Protein AF-A0A2N6SHA7-F1 (afdb_monomer_lite)

Organism: NCBI:txid84135

Structure (mmCIF, N/CA/C/O backbone):
data_AF-A0A2N6SHA7-F1
#
_entry.id   AF-A0A2N6SHA7-F1
#
loop_
_atom_site.group_PDB
_atom_site.id
_atom_site.type_symbol
_atom_site.label_atom_id
_atom_site.label_alt_id
_atom_site.label_comp_id
_atom_site.label_asym_id
_atom_site.label_entity_id
_atom_site.label_seq_id
_atom_site.pdbx_PDB_ins_code
_atom_site.Cartn_x
_atom_site.Cartn_y
_atom_site.Cartn_z
_atom_site.occupancy
_atom_site.B_iso_o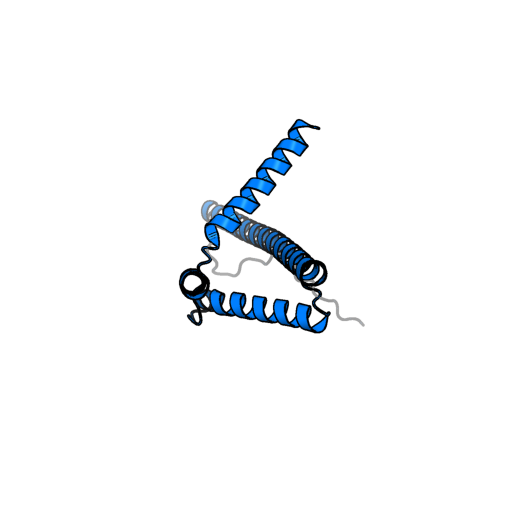r_equiv
_atom_site.auth_seq_id
_atom_site.auth_comp_id
_atom_site.auth_asym_id
_atom_site.auth_atom_id
_atom_site.pdbx_PDB_model_num
ATOM 1 N N . MET A 1 1 ? 14.154 -57.589 -26.198 1.00 41.50 1 MET A N 1
ATOM 2 C CA . MET A 1 1 ? 15.510 -57.299 -25.678 1.00 41.50 1 MET A CA 1
ATOM 3 C C . MET A 1 1 ? 15.684 -55.787 -25.610 1.00 41.50 1 MET A C 1
ATOM 5 O O . MET A 1 1 ? 15.491 -55.122 -26.620 1.00 41.50 1 MET A O 1
ATOM 9 N N . GLY A 1 2 ? 15.893 -55.238 -24.411 1.00 40.84 2 GLY A N 1
ATOM 10 C CA . GLY A 1 2 ? 15.783 -53.800 -24.132 1.00 40.84 2 GLY A CA 1
ATOM 11 C C . GLY A 1 2 ? 16.942 -52.961 -24.680 1.00 40.84 2 GLY A C 1
ATOM 12 O O . GLY A 1 2 ? 18.103 -53.354 -24.593 1.00 40.84 2 GLY A O 1
ATOM 13 N N . LYS A 1 3 ? 16.624 -51.776 -25.215 1.00 46.75 3 LYS A N 1
ATOM 14 C CA . LYS A 1 3 ? 17.611 -50.754 -25.591 1.00 46.75 3 LYS A CA 1
ATOM 15 C C . LYS A 1 3 ? 18.261 -50.197 -24.315 1.00 46.75 3 LYS A C 1
ATOM 17 O O . LYS A 1 3 ? 17.582 -49.569 -23.506 1.00 46.75 3 LYS A O 1
ATOM 22 N N . LYS A 1 4 ? 19.567 -50.418 -24.127 1.00 46.59 4 LYS A N 1
ATOM 23 C CA . LYS A 1 4 ? 20.352 -49.775 -23.058 1.00 46.59 4 LYS A CA 1
ATOM 24 C C . LYS A 1 4 ? 20.403 -48.259 -23.310 1.00 46.59 4 LYS A C 1
ATOM 26 O O . LYS A 1 4 ? 20.900 -47.825 -24.346 1.00 46.59 4 LYS A O 1
ATOM 31 N N . LYS A 1 5 ? 19.888 -47.461 -22.367 1.00 47.66 5 LYS A N 1
ATOM 32 C CA . LYS A 1 5 ? 20.058 -45.999 -22.325 1.00 47.66 5 LYS A CA 1
ATOM 33 C C . LYS A 1 5 ? 21.546 -45.678 -22.166 1.00 47.66 5 LYS A C 1
ATOM 35 O O . LYS A 1 5 ? 22.159 -46.088 -21.185 1.00 47.66 5 LYS A O 1
ATOM 40 N N . ILE A 1 6 ? 22.110 -44.928 -23.108 1.00 48.72 6 ILE A N 1
ATOM 41 C CA . ILE A 1 6 ? 23.430 -44.315 -22.946 1.00 48.72 6 ILE A CA 1
ATOM 42 C C . ILE A 1 6 ? 23.265 -43.172 -21.942 1.00 48.72 6 ILE A C 1
ATOM 44 O O . ILE A 1 6 ? 22.643 -42.155 -22.247 1.00 48.72 6 ILE A O 1
ATOM 48 N N . ILE A 1 7 ? 23.789 -43.360 -20.734 1.00 52.62 7 ILE A N 1
ATOM 49 C CA . ILE A 1 7 ? 23.912 -42.302 -19.732 1.00 52.62 7 ILE A CA 1
ATOM 50 C C . ILE A 1 7 ? 25.051 -41.398 -20.210 1.00 52.62 7 ILE A C 1
ATOM 52 O O . ILE A 1 7 ? 26.217 -41.789 -20.176 1.00 52.62 7 ILE A O 1
ATOM 56 N N . ARG A 1 8 ? 24.717 -40.212 -20.732 1.00 41.78 8 ARG A N 1
ATOM 57 C CA . ARG A 1 8 ? 25.718 -39.190 -21.059 1.00 41.78 8 ARG A CA 1
ATOM 58 C C . ARG A 1 8 ? 26.272 -38.647 -19.746 1.00 41.78 8 ARG A C 1
ATOM 60 O O . ARG A 1 8 ? 25.558 -38.007 -18.986 1.00 41.78 8 ARG A O 1
ATOM 67 N N . ASN A 1 9 ? 27.531 -38.965 -19.478 1.00 40.16 9 ASN A N 1
ATOM 68 C CA . ASN A 1 9 ? 28.295 -38.380 -18.389 1.00 40.16 9 ASN A CA 1
ATOM 69 C C . ASN A 1 9 ? 28.586 -36.902 -18.727 1.00 40.16 9 ASN A C 1
ATOM 71 O O . ASN A 1 9 ? 29.061 -36.617 -19.826 1.00 40.16 9 ASN A O 1
ATOM 75 N N . ASN A 1 10 ? 28.289 -35.976 -17.808 1.00 43.75 10 ASN A N 1
ATOM 76 C CA . ASN A 1 10 ? 28.445 -34.523 -17.998 1.00 43.75 10 ASN A CA 1
ATOM 77 C C . ASN A 1 10 ? 29.904 -34.037 -17.946 1.00 43.75 10 ASN A C 1
ATOM 79 O O . ASN A 1 10 ? 30.163 -32.861 -18.176 1.00 43.75 10 ASN A O 1
ATOM 83 N N . PHE A 1 11 ? 30.874 -34.922 -17.717 1.00 42.62 11 PHE A N 1
ATOM 84 C CA . PHE A 1 11 ? 32.289 -34.607 -17.916 1.00 42.62 11 PHE A CA 1
ATOM 85 C C . PHE A 1 11 ? 32.660 -34.813 -19.390 1.00 42.62 11 PHE A C 1
ATOM 87 O O . PHE A 1 11 ? 33.361 -35.757 -19.758 1.00 42.62 11 PHE A O 1
ATOM 94 N N . SER A 1 12 ? 32.105 -33.976 -20.270 1.00 43.22 12 SER A N 1
ATOM 95 C CA . SER A 1 12 ? 32.358 -34.062 -21.707 1.00 43.22 12 SER A CA 1
ATOM 96 C C . SER A 1 12 ? 33.791 -33.652 -22.045 1.00 43.22 12 SER A C 1
ATOM 98 O O . SER A 1 12 ? 34.225 -32.540 -21.751 1.00 43.22 12 SER A O 1
ATOM 100 N N . ILE A 1 13 ? 34.476 -34.573 -22.717 1.00 45.34 13 ILE A N 1
ATOM 101 C CA . ILE A 1 13 ? 35.759 -34.433 -23.406 1.00 45.34 13 ILE A CA 1
ATOM 102 C C . ILE A 1 13 ? 35.769 -33.144 -24.248 1.00 45.34 13 ILE A C 1
ATOM 104 O O . ILE A 1 13 ? 34.864 -32.913 -25.053 1.00 45.34 13 ILE A O 1
ATOM 108 N N . THR A 1 14 ? 36.794 -32.313 -24.049 1.00 43.59 14 THR A N 1
ATOM 109 C CA . THR A 1 14 ? 37.037 -31.055 -24.771 1.00 43.59 14 THR A CA 1
ATOM 110 C C . THR A 1 14 ? 37.043 -31.301 -26.279 1.00 43.59 14 THR A C 1
ATOM 112 O O . THR A 1 14 ? 37.726 -32.208 -26.763 1.00 43.59 14 THR A O 1
ATOM 115 N N . LYS A 1 15 ? 36.285 -30.506 -27.044 1.00 48.84 15 LYS A N 1
ATOM 116 C CA . LYS A 1 15 ? 36.254 -30.644 -28.508 1.00 48.84 15 LYS A CA 1
ATOM 117 C C . LYS A 1 15 ? 37.608 -30.225 -29.110 1.00 48.84 15 LYS A C 1
ATOM 119 O O . LYS A 1 15 ? 38.223 -29.281 -28.602 1.00 48.84 15 LYS A O 1
ATOM 124 N N . PRO A 1 16 ? 38.067 -30.862 -30.205 1.00 37.97 16 PRO A N 1
ATOM 125 C CA . PRO A 1 16 ? 39.284 -30.446 -30.900 1.00 37.97 16 PRO A CA 1
ATOM 126 C C . PRO A 1 16 ? 39.157 -28.983 -31.352 1.00 37.97 16 PRO A C 1
ATOM 128 O O . PRO A 1 16 ? 38.228 -28.647 -32.082 1.00 37.97 16 PRO A O 1
ATOM 131 N N . GLY A 1 17 ? 40.057 -28.111 -30.883 1.00 50.12 17 GLY A N 1
ATOM 132 C CA . GLY A 1 17 ? 40.073 -26.675 -31.205 1.00 50.12 17 GLY A CA 1
ATOM 133 C C . GLY A 1 17 ? 39.695 -25.721 -30.062 1.00 50.12 17 GLY A C 1
ATOM 134 O O . GLY A 1 17 ? 39.890 -24.516 -30.206 1.00 50.12 17 GLY A O 1
ATOM 135 N N . GLN A 1 18 ? 39.218 -26.209 -28.909 1.00 52.00 18 GLN A N 1
ATOM 136 C CA . GLN A 1 18 ? 39.039 -25.346 -27.732 1.00 52.00 18 GLN A CA 1
ATOM 137 C C . GLN A 1 18 ? 40.400 -24.983 -27.118 1.00 52.00 18 GLN A C 1
ATOM 139 O O . GLN A 1 18 ? 41.134 -25.863 -26.661 1.00 52.00 18 GLN A O 1
ATOM 144 N N . LYS A 1 19 ? 40.737 -23.684 -27.083 1.00 58.31 19 LYS A N 1
ATOM 145 C CA . LYS A 1 19 ? 41.878 -23.176 -26.301 1.00 58.31 19 LYS A CA 1
ATOM 146 C C . LYS A 1 19 ? 41.708 -23.629 -24.847 1.00 58.31 19 LYS A C 1
ATOM 148 O O . LYS A 1 19 ? 40.666 -23.379 -24.246 1.00 58.31 19 LYS A O 1
ATOM 153 N N . LYS A 1 20 ? 42.719 -24.305 -24.285 1.00 60.53 20 LYS A N 1
ATOM 154 C CA . LYS A 1 20 ? 42.762 -24.592 -22.845 1.00 60.53 20 LYS A CA 1
ATOM 155 C C . LYS A 1 20 ? 42.779 -23.254 -22.111 1.00 60.53 20 LYS A C 1
ATOM 157 O O . LYS A 1 20 ? 43.742 -22.507 -22.267 1.00 60.53 20 LYS A O 1
ATOM 162 N N . LEU A 1 21 ? 41.726 -22.985 -21.343 1.00 60.53 21 LEU A N 1
ATOM 163 C CA . LEU A 1 21 ? 41.686 -21.866 -20.406 1.00 60.53 21 LEU A CA 1
ATOM 164 C C . LEU A 1 21 ? 42.923 -21.944 -19.510 1.00 60.53 21 LEU A C 1
ATOM 166 O O . LEU A 1 21 ? 43.264 -23.008 -18.978 1.00 60.53 21 LEU A O 1
ATOM 170 N N . THR A 1 22 ? 43.626 -20.829 -19.377 1.00 73.75 22 THR A N 1
ATOM 171 C CA . THR A 1 22 ? 44.691 -20.697 -18.389 1.00 73.75 22 THR A CA 1
ATOM 172 C C . THR A 1 22 ? 44.095 -20.857 -16.991 1.00 73.75 22 THR A C 1
ATOM 174 O O . THR A 1 22 ? 42.905 -20.627 -16.772 1.00 73.75 22 THR A O 1
ATOM 177 N N . LYS A 1 23 ? 44.916 -21.245 -16.006 1.00 66.88 23 LYS A N 1
ATOM 178 C CA . LYS A 1 23 ? 44.446 -21.397 -14.616 1.00 66.88 23 LYS A CA 1
ATOM 179 C C . LYS A 1 23 ? 43.717 -20.150 -14.106 1.00 66.88 23 LYS A C 1
ATOM 181 O O . LYS A 1 23 ? 42.773 -20.289 -13.346 1.00 66.88 23 LYS A O 1
ATOM 186 N N . ARG A 1 24 ? 44.148 -18.961 -14.536 1.00 68.25 24 ARG A N 1
ATOM 187 C CA . ARG A 1 24 ? 43.545 -17.685 -14.148 1.00 68.25 24 ARG A CA 1
ATOM 188 C C . ARG A 1 24 ? 42.154 -17.506 -14.756 1.00 68.25 24 ARG A C 1
ATOM 190 O O . ARG A 1 24 ? 41.214 -17.287 -14.015 1.00 68.25 24 ARG A O 1
ATOM 197 N N . GLU A 1 25 ? 42.003 -17.745 -16.057 1.00 64.94 25 GLU A N 1
ATOM 198 C CA . GLU A 1 25 ? 40.699 -17.646 -16.726 1.00 64.94 25 GLU A CA 1
ATOM 199 C C . GLU A 1 25 ? 39.693 -18.691 -16.210 1.00 64.94 25 GLU A C 1
ATOM 201 O O . GLU A 1 25 ? 38.504 -18.409 -16.119 1.00 64.94 25 GLU A O 1
ATOM 206 N N . ALA A 1 26 ? 40.157 -19.890 -15.835 1.00 62.41 26 ALA A N 1
ATOM 207 C CA . ALA A 1 26 ? 39.305 -20.904 -15.211 1.00 62.41 26 ALA A CA 1
ATOM 208 C C . ALA A 1 26 ? 38.833 -20.492 -13.802 1.00 62.41 26 ALA A C 1
ATOM 210 O O . ALA A 1 26 ? 37.692 -20.768 -13.432 1.00 62.41 26 ALA A O 1
ATOM 211 N N . ILE A 1 27 ? 39.695 -19.826 -13.027 1.00 64.81 27 ILE A N 1
ATOM 212 C CA . ILE A 1 27 ? 39.343 -19.271 -11.712 1.00 64.81 27 ILE A CA 1
ATOM 213 C C . ILE A 1 27 ? 38.341 -18.124 -11.875 1.00 64.81 27 ILE A C 1
ATOM 215 O O . ILE A 1 27 ? 37.319 -18.136 -11.198 1.00 64.81 27 ILE A O 1
ATOM 219 N N . ASP A 1 28 ? 38.583 -17.198 -12.803 1.00 58.09 28 ASP A N 1
ATOM 220 C CA . ASP A 1 28 ? 37.703 -16.048 -13.050 1.00 58.09 28 ASP A CA 1
ATOM 221 C C . ASP A 1 28 ? 36.304 -16.495 -13.514 1.00 58.09 28 ASP A C 1
ATOM 223 O O . ASP A 1 28 ? 35.296 -15.989 -13.027 1.00 58.09 28 ASP A O 1
ATOM 227 N N . LEU A 1 29 ? 36.221 -17.512 -14.382 1.00 62.88 29 LEU A N 1
ATOM 228 C CA . LEU A 1 29 ? 34.951 -18.148 -14.759 1.00 62.88 29 LEU A CA 1
ATOM 229 C C . LEU A 1 29 ? 34.224 -18.749 -13.554 1.00 62.88 29 LEU A C 1
ATOM 231 O O . LEU A 1 29 ? 33.030 -18.529 -13.391 1.00 62.88 29 LEU A O 1
ATOM 235 N N . THR A 1 30 ? 34.947 -19.465 -12.691 1.00 56.09 30 THR A N 1
ATOM 236 C CA . THR A 1 30 ? 34.356 -20.096 -11.501 1.00 56.09 30 THR A CA 1
ATOM 237 C C . THR A 1 30 ? 33.843 -19.045 -10.511 1.00 56.09 30 THR A C 1
ATOM 239 O O . THR A 1 30 ? 32.780 -19.222 -9.924 1.00 56.09 30 THR A O 1
ATOM 242 N N . ILE A 1 31 ? 34.574 -17.941 -10.326 1.00 57.62 31 ILE A N 1
ATOM 243 C CA . ILE A 1 31 ? 34.158 -16.828 -9.461 1.00 57.62 31 ILE A CA 1
ATOM 244 C C . ILE A 1 31 ? 32.901 -16.160 -10.024 1.00 57.62 31 ILE A C 1
ATOM 246 O O . ILE A 1 31 ? 31.926 -16.020 -9.290 1.00 57.62 31 ILE A O 1
ATOM 250 N N . ASN A 1 32 ? 32.877 -15.847 -11.322 1.00 52.09 32 ASN A N 1
ATOM 251 C CA . ASN A 1 32 ? 31.706 -15.252 -11.972 1.00 52.09 32 ASN A CA 1
ATOM 252 C C . ASN A 1 32 ? 30.469 -16.163 -11.874 1.00 52.09 32 ASN A C 1
ATOM 254 O O . ASN A 1 32 ? 29.381 -15.693 -11.553 1.00 52.09 32 ASN A O 1
ATOM 258 N N . GLU A 1 33 ? 30.624 -17.476 -12.076 1.00 56.16 33 GLU A N 1
ATOM 259 C CA . GLU A 1 33 ? 29.532 -18.447 -11.915 1.00 56.16 33 GLU A CA 1
ATOM 260 C C . GLU A 1 33 ? 29.003 -18.490 -10.467 1.00 56.16 33 GLU A C 1
ATOM 262 O O . GLU A 1 33 ? 27.792 -18.588 -10.235 1.00 56.16 33 GLU A O 1
ATOM 267 N N . ILE A 1 34 ? 29.895 -18.386 -9.475 1.00 56.56 34 ILE A N 1
ATOM 268 C CA . ILE A 1 34 ? 29.523 -18.311 -8.056 1.00 56.56 34 ILE A CA 1
ATOM 269 C C . ILE A 1 34 ? 28.766 -17.007 -7.769 1.00 56.56 34 ILE A C 1
ATOM 271 O O . ILE A 1 34 ? 27.704 -17.061 -7.143 1.00 56.56 34 ILE A O 1
ATOM 275 N N . GLU A 1 35 ? 29.257 -15.864 -8.247 1.00 51.53 35 GLU A N 1
ATOM 276 C CA . GLU A 1 35 ? 28.635 -14.545 -8.076 1.00 51.53 35 GLU A CA 1
ATOM 277 C C . GLU A 1 35 ? 27.256 -14.453 -8.740 1.00 51.53 35 GLU A C 1
ATOM 279 O O . GLU A 1 35 ? 26.305 -13.966 -8.121 1.00 51.53 35 GLU A O 1
ATOM 284 N N . GLU A 1 36 ? 27.098 -14.992 -9.951 1.00 58.84 36 GLU A N 1
ATOM 285 C CA . GLU A 1 36 ? 25.802 -15.088 -10.631 1.00 58.84 36 GLU A CA 1
ATOM 286 C C . GLU A 1 36 ? 24.823 -15.960 -9.835 1.00 58.84 36 GLU A C 1
ATOM 288 O O . GLU A 1 36 ? 23.656 -15.596 -9.649 1.00 58.84 36 GLU A O 1
ATOM 293 N N . SER A 1 37 ? 25.290 -17.096 -9.304 1.00 60.31 37 SER A N 1
ATOM 294 C CA . SER A 1 37 ? 24.458 -17.989 -8.490 1.00 60.31 37 SER A CA 1
ATOM 295 C C . SER A 1 37 ? 24.023 -17.341 -7.171 1.00 60.31 37 SER A C 1
ATOM 297 O O . SER A 1 37 ? 22.872 -17.500 -6.755 1.00 60.31 37 SER A O 1
ATOM 299 N N . TYR A 1 38 ? 24.918 -16.578 -6.537 1.00 49.59 38 TYR A N 1
ATOM 300 C CA . TYR A 1 38 ? 24.652 -15.845 -5.306 1.00 49.59 38 TYR A CA 1
ATOM 301 C C . TYR A 1 38 ? 23.665 -14.708 -5.558 1.00 49.59 38 TYR A C 1
ATOM 303 O O . TYR A 1 38 ? 22.656 -14.615 -4.866 1.00 49.59 38 TYR A O 1
ATOM 311 N N . THR A 1 39 ? 23.881 -13.922 -6.611 1.00 57.06 39 THR A N 1
ATOM 312 C CA . THR A 1 39 ? 22.970 -12.854 -7.044 1.00 57.06 39 THR A CA 1
ATOM 313 C C . THR A 1 39 ? 21.579 -13.402 -7.340 1.00 57.06 39 THR A C 1
ATOM 315 O O . THR A 1 39 ? 20.580 -12.838 -6.903 1.00 57.06 39 THR A O 1
ATOM 318 N N . LYS A 1 40 ? 21.483 -14.553 -8.014 1.00 65.56 40 LYS A N 1
ATOM 319 C CA . LYS A 1 40 ? 20.197 -15.203 -8.292 1.00 65.56 40 LYS A CA 1
ATOM 320 C C . LYS A 1 40 ? 19.493 -15.686 -7.020 1.00 65.56 40 LYS A C 1
ATOM 322 O O . LYS A 1 40 ? 18.276 -15.524 -6.914 1.00 65.56 40 LYS A O 1
ATOM 327 N N . ARG A 1 41 ? 20.226 -16.264 -6.058 1.00 60.81 41 ARG A N 1
ATOM 328 C CA . ARG A 1 41 ? 19.673 -16.667 -4.749 1.00 60.81 41 ARG A CA 1
ATOM 329 C C . ARG A 1 41 ? 19.212 -15.461 -3.945 1.00 60.81 41 ARG A C 1
ATOM 331 O O . ARG A 1 41 ? 18.076 -15.464 -3.494 1.00 60.81 41 ARG A O 1
ATOM 338 N N . LEU A 1 42 ? 20.040 -14.422 -3.855 1.00 56.97 42 LEU A N 1
ATOM 339 C CA . LEU A 1 42 ? 19.712 -13.179 -3.166 1.00 56.97 42 LEU A CA 1
ATOM 340 C C . LEU A 1 42 ? 18.481 -12.517 -3.790 1.00 56.97 42 LEU A C 1
ATOM 342 O O . LEU A 1 42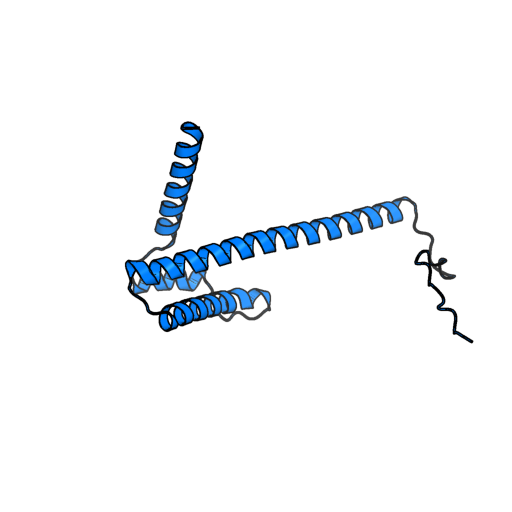 ? 17.554 -12.178 -3.070 1.00 56.97 42 LEU A O 1
ATOM 346 N N . ASN A 1 43 ? 18.414 -12.425 -5.120 1.00 59.84 43 ASN A N 1
ATOM 347 C CA . ASN A 1 43 ? 17.230 -11.926 -5.819 1.00 59.84 43 ASN A CA 1
ATOM 348 C C . ASN A 1 43 ? 15.996 -12.782 -5.524 1.00 59.84 43 ASN A C 1
ATOM 350 O O . ASN A 1 43 ? 14.919 -12.241 -5.331 1.00 59.84 43 ASN A O 1
ATOM 354 N N . THR A 1 44 ? 16.135 -14.107 -5.447 1.00 65.25 44 THR A N 1
ATOM 355 C CA . THR A 1 44 ? 15.016 -14.995 -5.097 1.00 65.25 44 THR A CA 1
ATOM 356 C C . THR A 1 44 ? 14.558 -14.770 -3.655 1.00 65.25 44 THR A C 1
ATOM 358 O O . THR A 1 44 ? 13.367 -14.618 -3.421 1.00 65.25 44 THR A O 1
ATOM 361 N N . GLU A 1 45 ? 15.478 -14.699 -2.693 1.00 61.69 45 GLU A N 1
ATOM 362 C CA . GLU A 1 45 ? 15.163 -14.447 -1.281 1.00 61.69 45 GLU A CA 1
ATOM 363 C C . GLU A 1 45 ? 14.573 -13.054 -1.052 1.00 61.69 45 GLU A C 1
ATOM 365 O O . GLU A 1 45 ? 13.610 -12.912 -0.302 1.00 61.69 45 GLU A O 1
ATOM 370 N N . VAL A 1 46 ? 15.114 -12.027 -1.711 1.00 60.88 46 VAL A N 1
ATOM 371 C CA . VAL A 1 46 ? 14.562 -10.667 -1.697 1.00 60.88 46 VAL A CA 1
ATOM 372 C C . VAL A 1 46 ? 13.167 -10.672 -2.311 1.00 60.88 46 VAL A C 1
ATOM 374 O O . VAL A 1 46 ? 12.248 -10.150 -1.693 1.00 60.88 46 VAL A O 1
ATOM 377 N N . ASN A 1 47 ? 12.972 -11.321 -3.461 1.00 65.12 47 ASN A N 1
ATOM 378 C CA . ASN A 1 47 ? 11.658 -11.424 -4.096 1.00 65.12 47 ASN A CA 1
ATOM 379 C C . ASN A 1 47 ? 10.645 -12.162 -3.215 1.00 65.12 47 ASN A C 1
ATOM 381 O O . ASN A 1 47 ? 9.490 -11.757 -3.174 1.00 65.12 47 ASN A O 1
ATOM 385 N N . LEU A 1 48 ? 11.061 -13.205 -2.490 1.00 62.75 48 LEU A N 1
ATOM 386 C CA . LEU A 1 48 ? 10.201 -13.908 -1.535 1.00 62.75 48 LEU A CA 1
ATOM 387 C C . LEU A 1 48 ? 9.838 -13.015 -0.345 1.00 62.75 48 LEU A C 1
ATOM 389 O O . LEU A 1 48 ? 8.662 -12.881 -0.042 1.00 62.75 48 LEU A O 1
ATOM 393 N N . LYS A 1 49 ? 10.806 -12.319 0.264 1.00 66.75 49 LYS A N 1
ATOM 394 C CA . LYS A 1 49 ? 10.535 -11.365 1.357 1.00 66.75 49 LYS A CA 1
ATOM 395 C C . LYS A 1 49 ? 9.633 -10.213 0.917 1.00 66.75 49 LYS A C 1
ATOM 397 O O . LYS A 1 49 ? 8.787 -9.764 1.682 1.00 66.75 49 LYS A O 1
ATOM 402 N N . VAL A 1 50 ? 9.813 -9.730 -0.311 1.00 69.38 50 VAL A N 1
ATOM 403 C CA . VAL A 1 50 ? 8.949 -8.709 -0.913 1.00 69.38 50 VAL A CA 1
ATOM 404 C C . VAL A 1 50 ? 7.551 -9.275 -1.166 1.00 69.38 50 VAL A C 1
ATOM 406 O O . VAL A 1 50 ? 6.574 -8.593 -0.879 1.00 69.38 50 VAL A O 1
ATOM 409 N N . ALA A 1 51 ? 7.434 -10.515 -1.646 1.00 65.06 51 ALA A N 1
ATOM 410 C CA . ALA A 1 51 ? 6.145 -11.175 -1.841 1.00 65.06 51 ALA A CA 1
ATOM 411 C C . ALA A 1 51 ? 5.401 -11.397 -0.5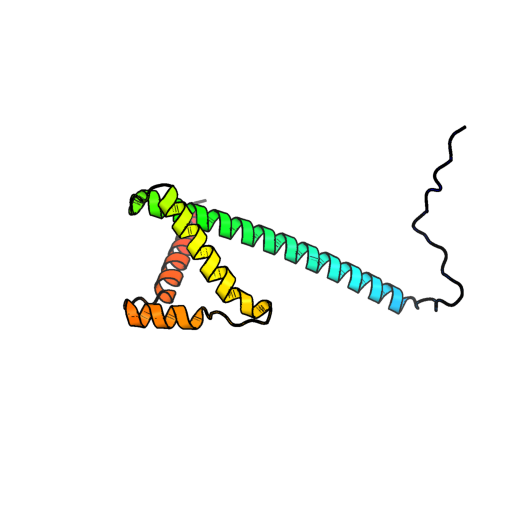14 1.00 65.06 51 ALA A C 1
ATOM 413 O O . ALA A 1 51 ? 4.207 -11.109 -0.450 1.00 65.06 51 ALA A O 1
ATOM 414 N N . ASP A 1 52 ? 6.102 -11.826 0.539 1.00 69.38 52 ASP A N 1
ATOM 415 C CA . ASP A 1 52 ? 5.548 -11.977 1.889 1.00 69.38 52 ASP A CA 1
ATOM 416 C C . ASP A 1 52 ? 5.057 -10.625 2.424 1.00 69.38 52 ASP A C 1
ATOM 418 O O . ASP A 1 52 ? 3.907 -10.503 2.838 1.00 69.38 52 ASP A O 1
ATOM 422 N N . PHE A 1 53 ? 5.877 -9.573 2.307 1.00 76.62 53 PHE A N 1
ATOM 423 C CA . PHE A 1 53 ? 5.494 -8.218 2.707 1.00 76.62 53 PHE A CA 1
ATOM 424 C C . PHE A 1 53 ? 4.262 -7.700 1.949 1.00 76.62 53 PHE A C 1
ATOM 426 O O . PHE A 1 53 ? 3.361 -7.122 2.555 1.00 76.62 53 PHE A O 1
ATOM 433 N N . ILE A 1 54 ? 4.190 -7.913 0.630 1.00 76.75 54 ILE A N 1
ATOM 434 C CA . ILE A 1 54 ? 3.027 -7.526 -0.183 1.00 76.75 54 ILE A CA 1
ATOM 435 C C . ILE A 1 54 ? 1.786 -8.322 0.241 1.00 76.75 54 ILE A C 1
ATOM 437 O O . ILE A 1 54 ? 0.694 -7.752 0.319 1.00 76.75 54 ILE A O 1
ATOM 441 N N . GLY A 1 55 ? 1.941 -9.617 0.526 1.00 72.44 55 GLY A N 1
ATOM 442 C CA . GLY A 1 55 ? 0.872 -10.477 1.029 1.00 72.44 55 GLY A CA 1
ATOM 443 C C . GLY A 1 55 ? 0.313 -9.977 2.361 1.00 72.44 55 GLY A C 1
ATOM 444 O O . GLY A 1 55 ? -0.895 -9.751 2.471 1.00 72.44 55 GLY A O 1
ATOM 445 N N . ASP A 1 56 ? 1.191 -9.723 3.331 1.00 80.88 56 ASP A N 1
ATOM 446 C CA . ASP A 1 56 ? 0.836 -9.187 4.647 1.00 80.88 56 ASP A CA 1
ATOM 447 C C . ASP A 1 56 ? 0.185 -7.803 4.539 1.00 80.88 56 ASP A C 1
ATOM 449 O O . ASP A 1 56 ? -0.834 -7.538 5.183 1.00 80.88 56 ASP A O 1
ATOM 453 N N . PHE A 1 57 ? 0.712 -6.935 3.671 1.00 83.88 57 PHE A N 1
ATOM 454 C CA . PHE A 1 57 ? 0.131 -5.623 3.398 1.00 83.88 57 PHE A CA 1
ATOM 455 C C . PHE A 1 57 ? -1.292 -5.733 2.834 1.00 83.88 57 PHE A C 1
ATOM 457 O O . PHE A 1 57 ? -2.211 -5.083 3.338 1.00 83.88 57 PHE A O 1
ATOM 464 N N . CYS A 1 58 ? -1.508 -6.578 1.821 1.00 84.50 58 CYS A N 1
ATOM 465 C CA . CYS A 1 58 ? -2.831 -6.772 1.226 1.00 84.50 58 CYS A CA 1
ATOM 466 C C . CYS A 1 58 ? -3.825 -7.356 2.233 1.00 84.50 58 CYS A C 1
ATOM 468 O O . CYS A 1 58 ? -4.992 -6.957 2.250 1.00 84.50 58 CYS A O 1
ATOM 470 N N . LEU A 1 59 ? -3.372 -8.270 3.093 1.00 84.62 59 LEU A N 1
ATOM 471 C CA . LEU A 1 59 ? -4.196 -8.843 4.151 1.00 84.62 59 LEU A CA 1
ATOM 472 C C . LEU A 1 59 ? -4.579 -7.789 5.200 1.00 84.62 59 LEU A C 1
ATOM 474 O O . LEU A 1 59 ? -5.754 -7.689 5.563 1.00 84.62 59 LEU A O 1
ATOM 478 N N . ALA A 1 60 ? -3.625 -6.968 5.643 1.00 84.19 60 ALA A N 1
ATOM 479 C CA . ALA A 1 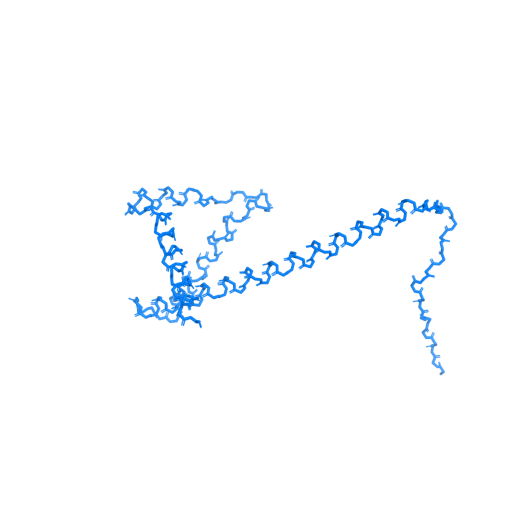60 ? -3.876 -5.870 6.575 1.00 84.19 60 ALA A CA 1
ATOM 480 C C . ALA A 1 60 ? -4.842 -4.831 5.983 1.00 84.19 60 ALA A C 1
ATOM 482 O O . ALA A 1 60 ? -5.777 -4.395 6.663 1.00 84.19 60 ALA A O 1
ATOM 483 N N . LEU A 1 61 ? -4.679 -4.484 4.702 1.00 87.81 61 LEU A N 1
ATOM 484 C CA . LEU A 1 61 ? -5.591 -3.594 3.985 1.00 87.81 61 LEU A CA 1
ATOM 485 C C . LEU A 1 61 ? -7.000 -4.193 3.899 1.00 87.81 61 LEU A C 1
ATOM 487 O O . LEU A 1 61 ? -7.971 -3.522 4.247 1.00 87.81 61 LEU A O 1
ATOM 491 N N . ALA A 1 62 ? -7.126 -5.460 3.496 1.00 85.69 62 ALA A N 1
ATOM 492 C CA . ALA A 1 62 ? -8.406 -6.164 3.428 1.00 85.69 62 ALA A CA 1
ATOM 493 C C . ALA A 1 62 ? -9.128 -6.165 4.783 1.00 85.69 62 ALA A C 1
ATOM 495 O O . ALA A 1 62 ? -10.329 -5.883 4.860 1.00 85.69 62 ALA A O 1
ATOM 496 N N . TRP A 1 63 ? -8.384 -6.445 5.855 1.00 86.12 63 TRP A N 1
ATOM 497 C CA . TRP A 1 63 ? -8.907 -6.434 7.214 1.00 86.12 63 TRP A CA 1
ATOM 498 C C . TRP A 1 63 ? -9.350 -5.033 7.647 1.00 86.12 63 TRP A C 1
ATOM 500 O O . TRP A 1 63 ? -10.458 -4.881 8.161 1.00 86.12 63 TRP A O 1
ATOM 510 N N . SER A 1 64 ? -8.549 -3.999 7.374 1.00 88.94 64 SER A N 1
ATOM 511 C CA . SER A 1 64 ? -8.901 -2.602 7.665 1.00 88.94 64 SER A CA 1
ATOM 512 C C . SER A 1 64 ? -10.166 -2.164 6.917 1.00 88.94 64 SER A C 1
ATOM 514 O O . SER A 1 64 ? -11.099 -1.638 7.526 1.00 88.94 64 SER A O 1
ATOM 516 N N . LEU A 1 65 ? -10.269 -2.468 5.619 1.00 89.94 65 LEU A N 1
ATOM 517 C CA . LEU A 1 65 ? -11.459 -2.185 4.805 1.00 89.94 65 LEU A CA 1
ATOM 518 C C . LEU A 1 65 ? -12.710 -2.876 5.354 1.00 89.94 65 LEU A C 1
ATOM 520 O O . LEU A 1 65 ? -13.796 -2.286 5.378 1.00 89.94 65 LEU A O 1
ATOM 524 N N . ARG A 1 66 ? -12.576 -4.118 5.827 1.00 91.62 66 ARG A N 1
ATOM 525 C CA . ARG A 1 66 ? -13.691 -4.829 6.451 1.00 91.62 66 ARG A CA 1
ATOM 526 C C . ARG A 1 66 ? -14.076 -4.215 7.794 1.00 91.62 66 ARG A C 1
ATOM 528 O O . ARG A 1 66 ? -15.256 -3.963 8.011 1.00 91.62 66 ARG A O 1
ATOM 535 N N . ASN A 1 67 ? -13.110 -4.005 8.682 1.00 94.06 67 ASN A N 1
ATOM 536 C CA . ASN A 1 67 ? -13.365 -3.687 10.086 1.00 94.06 67 ASN A CA 1
ATOM 537 C C . ASN A 1 67 ? -13.685 -2.204 10.317 1.00 94.06 67 ASN A C 1
ATOM 539 O O . ASN A 1 67 ? -14.542 -1.881 11.132 1.00 94.06 67 ASN A O 1
ATOM 543 N N . ASN A 1 68 ? -13.039 -1.311 9.565 1.00 92.38 68 ASN A N 1
ATOM 544 C CA . ASN A 1 68 ? -13.153 0.137 9.756 1.00 92.38 68 ASN A CA 1
ATOM 545 C C . ASN A 1 68 ? -14.115 0.787 8.752 1.00 92.38 68 ASN A C 1
ATOM 547 O O . ASN A 1 68 ? -14.688 1.835 9.036 1.00 92.38 68 ASN A O 1
ATOM 551 N N . HIS A 1 69 ? -14.322 0.160 7.588 1.00 92.75 69 HIS A N 1
ATOM 552 C CA . HIS A 1 69 ? -15.148 0.718 6.509 1.00 92.75 69 HIS A CA 1
ATOM 553 C C . HIS A 1 69 ? -16.337 -0.173 6.115 1.00 92.75 69 HIS A C 1
ATOM 555 O O . HIS A 1 69 ? -17.119 0.195 5.237 1.00 92.75 69 HIS A O 1
ATOM 561 N N . ASN A 1 70 ? -16.505 -1.331 6.767 1.00 93.25 70 ASN A N 1
ATOM 562 C CA . ASN A 1 70 ? -17.588 -2.294 6.543 1.00 93.25 70 ASN A CA 1
ATOM 563 C C . ASN A 1 70 ? -17.728 -2.757 5.081 1.00 93.25 70 ASN A C 1
ATOM 565 O O . ASN A 1 70 ? -18.827 -3.044 4.597 1.00 93.25 70 ASN A O 1
ATOM 569 N N . TYR A 1 71 ? -16.615 -2.842 4.347 1.00 95.19 71 TYR A N 1
ATOM 570 C CA . TYR A 1 71 ? -16.644 -3.331 2.971 1.00 95.19 71 TYR A CA 1
ATOM 571 C C . TYR A 1 71 ? -17.050 -4.813 2.937 1.00 95.19 71 TYR A C 1
ATOM 573 O O . TYR A 1 71 ? -16.690 -5.609 3.808 1.00 95.19 71 TYR A O 1
ATOM 581 N N . GLY A 1 72 ? -17.842 -5.191 1.930 1.00 90.19 72 GLY A N 1
ATOM 582 C CA . GLY A 1 72 ? -18.154 -6.590 1.627 1.00 90.19 72 GLY A CA 1
ATOM 583 C C . GLY A 1 72 ? -17.064 -7.235 0.768 1.00 90.19 72 GLY A C 1
ATOM 584 O O . GLY A 1 72 ? -16.311 -6.531 0.097 1.00 90.19 72 GLY A O 1
ATOM 585 N N . ALA A 1 73 ? -17.021 -8.570 0.730 1.00 84.88 73 ALA A N 1
ATOM 586 C CA . ALA A 1 73 ? -15.963 -9.338 0.060 1.00 84.88 73 ALA A CA 1
ATOM 587 C C . ALA A 1 73 ? -15.669 -8.877 -1.382 1.00 84.88 73 ALA A C 1
ATOM 589 O O . ALA A 1 73 ? -14.523 -8.599 -1.711 1.00 84.88 73 ALA A O 1
ATOM 590 N N . LYS A 1 74 ? -16.706 -8.692 -2.215 1.00 94.06 74 LYS A N 1
ATOM 591 C CA . LYS A 1 74 ? -16.541 -8.224 -3.606 1.00 94.06 74 LYS A CA 1
ATOM 592 C C . LYS A 1 74 ? -15.905 -6.837 -3.711 1.00 94.06 74 LYS A C 1
ATOM 594 O O . LYS A 1 74 ? -15.183 -6.564 -4.662 1.00 94.06 74 LYS A O 1
ATOM 599 N N . ARG A 1 75 ? -16.198 -5.946 -2.759 1.00 94.06 75 ARG A N 1
ATOM 600 C CA . ARG A 1 75 ? -15.649 -4.585 -2.757 1.00 94.06 75 ARG A CA 1
ATOM 601 C C . ARG A 1 75 ? -14.183 -4.597 -2.346 1.00 94.06 75 ARG A C 1
ATOM 603 O O . ARG A 1 75 ? -13.393 -3.920 -2.980 1.00 94.06 75 ARG A O 1
ATOM 610 N N . ILE A 1 76 ? -13.835 -5.410 -1.349 1.00 84.56 76 ILE A N 1
ATOM 611 C CA . ILE A 1 76 ? -12.446 -5.629 -0.927 1.00 84.56 76 ILE A CA 1
ATOM 612 C C . ILE A 1 76 ? -11.629 -6.209 -2.083 1.00 84.56 76 ILE A C 1
ATOM 614 O O . ILE A 1 76 ? -10.586 -5.663 -2.422 1.00 84.56 76 ILE A O 1
ATOM 618 N N . GLU A 1 77 ? -12.129 -7.272 -2.723 1.00 85.56 77 GLU A N 1
ATOM 619 C CA . GLU A 1 77 ? -11.469 -7.888 -3.878 1.00 85.56 77 GLU A CA 1
ATOM 620 C C . GLU A 1 77 ? -11.226 -6.862 -4.987 1.00 85.56 77 GLU A C 1
ATOM 622 O O . GLU A 1 77 ? -10.110 -6.750 -5.490 1.00 85.56 77 GLU A O 1
ATOM 627 N N . ARG A 1 78 ? -12.257 -6.087 -5.338 1.00 92.62 78 ARG A N 1
ATOM 628 C CA . ARG A 1 78 ? -12.151 -5.037 -6.348 1.00 92.62 78 ARG A CA 1
ATOM 629 C C . ARG A 1 78 ? -11.083 -4.001 -5.985 1.00 92.62 78 ARG A C 1
ATOM 631 O O . ARG A 1 78 ? -10.229 -3.735 -6.818 1.00 92.62 78 ARG A O 1
ATOM 638 N N . THR A 1 79 ? -11.088 -3.481 -4.758 1.00 91.19 79 THR A N 1
ATOM 639 C CA . THR A 1 79 ? -10.094 -2.494 -4.303 1.00 91.19 79 THR A CA 1
ATOM 640 C C . THR A 1 79 ? -8.667 -3.040 -4.371 1.00 91.19 79 THR A C 1
ATOM 642 O O . THR A 1 79 ? -7.763 -2.326 -4.792 1.00 91.19 79 THR A O 1
ATOM 645 N N . ILE A 1 80 ? -8.449 -4.306 -4.001 1.00 83.44 80 ILE A N 1
ATOM 646 C CA . ILE A 1 80 ? -7.120 -4.929 -4.097 1.00 83.44 80 ILE A CA 1
ATOM 647 C C . ILE A 1 80 ? -6.698 -5.080 -5.563 1.00 83.44 80 ILE A C 1
ATOM 649 O O . ILE A 1 80 ? -5.553 -4.788 -5.893 1.00 83.44 80 ILE A O 1
ATOM 653 N N . ARG A 1 81 ? -7.602 -5.500 -6.457 1.00 81.62 81 ARG A N 1
ATOM 654 C CA . ARG A 1 81 ? -7.301 -5.609 -7.896 1.00 81.62 81 ARG A CA 1
ATOM 655 C C . ARG A 1 81 ? -6.932 -4.256 -8.503 1.00 81.62 81 ARG A C 1
ATOM 657 O O . ARG A 1 81 ? -5.889 -4.165 -9.136 1.00 81.62 81 ARG A O 1
ATOM 664 N N . GLU A 1 82 ? -7.732 -3.224 -8.240 1.00 89.19 82 GLU A N 1
ATOM 665 C CA . GLU A 1 82 ? -7.474 -1.853 -8.703 1.00 89.19 82 GLU A CA 1
ATOM 666 C C . GLU A 1 82 ? -6.123 -1.330 -8.173 1.00 89.19 82 GLU A C 1
ATOM 668 O O . GLU A 1 82 ? -5.358 -0.724 -8.916 1.00 89.19 82 GLU A O 1
ATOM 673 N N . LEU A 1 83 ? -5.767 -1.634 -6.917 1.00 86.88 83 LEU A N 1
ATOM 674 C CA . LEU A 1 83 ? -4.445 -1.308 -6.367 1.00 86.88 83 LEU A CA 1
ATOM 675 C C . LEU A 1 83 ? -3.307 -1.977 -7.160 1.00 86.88 83 LEU A C 1
ATOM 677 O O . LEU A 1 83 ? -2.316 -1.321 -7.480 1.00 86.88 83 LEU A O 1
ATOM 681 N N . PHE A 1 84 ? -3.423 -3.273 -7.465 1.00 83.25 84 PHE A N 1
ATOM 682 C CA . PHE A 1 84 ? -2.397 -3.986 -8.234 1.00 83.25 84 PHE A CA 1
ATOM 683 C C . PHE A 1 84 ? -2.294 -3.495 -9.679 1.00 83.25 84 PHE A C 1
ATOM 685 O O . PHE A 1 84 ? -1.189 -3.479 -10.217 1.00 83.25 84 PHE A O 1
ATOM 692 N N . GLU A 1 85 ? -3.401 -3.074 -10.290 1.00 83.75 85 GLU A N 1
ATOM 693 C CA . GLU A 1 85 ? -3.397 -2.443 -11.614 1.00 83.75 85 GLU A CA 1
ATOM 694 C C . GLU A 1 85 ? -2.573 -1.150 -11.595 1.00 83.75 85 GLU A C 1
ATOM 696 O O . GLU A 1 85 ? -1.631 -1.028 -12.375 1.00 83.75 85 GLU A O 1
ATOM 701 N N . VAL A 1 86 ? -2.809 -0.254 -10.628 1.00 83.44 86 VAL A N 1
ATOM 702 C CA . VAL A 1 86 ? -2.034 0.996 -10.486 1.00 83.44 86 VAL A CA 1
ATOM 703 C C . VAL A 1 86 ? -0.540 0.720 -10.290 1.00 83.44 86 VAL A C 1
ATOM 705 O O . VAL A 1 86 ? 0.305 1.339 -10.937 1.00 83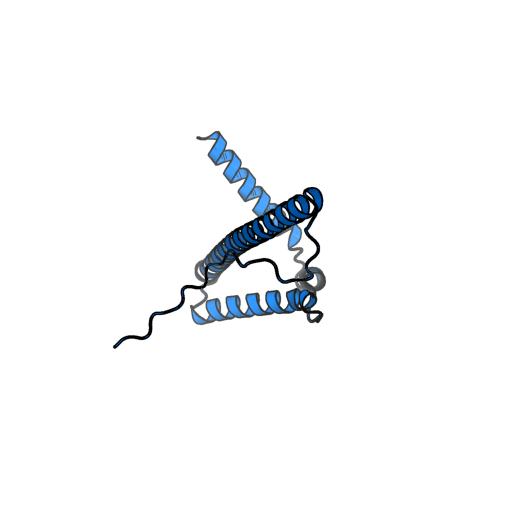.44 86 VAL A O 1
ATOM 708 N N . VAL A 1 87 ? -0.192 -0.234 -9.420 1.00 81.56 87 VAL A N 1
ATOM 709 C CA . VAL A 1 87 ? 1.214 -0.610 -9.188 1.00 81.56 87 VAL A CA 1
ATOM 710 C C . VAL A 1 87 ? 1.840 -1.208 -10.450 1.00 81.56 87 VAL A C 1
ATOM 712 O O . VAL A 1 87 ? 2.991 -0.901 -10.762 1.00 81.56 87 VAL A O 1
ATOM 715 N N . SER A 1 88 ? 1.104 -2.049 -11.178 1.00 78.19 88 SER A N 1
ATOM 716 C CA . SER A 1 88 ? 1.561 -2.648 -12.434 1.00 78.19 88 SER A CA 1
ATOM 717 C C . SER A 1 88 ? 1.828 -1.579 -13.494 1.00 78.19 88 SER A C 1
ATOM 719 O O . SER A 1 88 ? 2.907 -1.569 -14.088 1.00 78.19 88 SER A O 1
ATOM 721 N N . ASP A 1 89 ? 0.902 -0.640 -13.686 1.00 83.00 89 ASP A N 1
ATOM 722 C CA . ASP A 1 89 ? 1.032 0.441 -14.667 1.00 83.00 89 ASP A CA 1
ATOM 723 C C . ASP A 1 89 ? 2.223 1.354 -14.352 1.00 83.00 89 ASP A C 1
ATOM 725 O O . ASP A 1 89 ? 3.023 1.663 -15.239 1.00 83.00 89 ASP A O 1
ATOM 729 N N . ALA A 1 90 ? 2.431 1.692 -13.075 1.00 78.06 90 ALA A N 1
ATOM 730 C CA . ALA A 1 90 ? 3.600 2.450 -12.623 1.00 78.06 90 ALA A CA 1
ATOM 731 C C . ALA A 1 90 ? 4.938 1.732 -12.889 1.00 78.06 90 ALA A C 1
ATOM 733 O O . ALA A 1 90 ? 6.001 2.358 -13.004 1.00 78.06 90 ALA A O 1
ATOM 734 N N . LYS A 1 91 ? 4.909 0.398 -12.965 1.00 79.25 91 LYS A N 1
ATOM 735 C CA . LYS A 1 91 ? 6.077 -0.456 -13.204 1.00 79.25 91 LYS A CA 1
ATOM 736 C C . LYS A 1 91 ? 6.348 -0.735 -14.676 1.00 79.25 91 LYS A C 1
ATOM 738 O O . LYS A 1 91 ? 7.468 -1.127 -15.000 1.00 79.25 91 LYS A O 1
ATOM 743 N N . MET A 1 92 ? 5.417 -0.435 -15.581 1.00 78.00 92 MET A N 1
ATOM 744 C CA . MET A 1 92 ? 5.609 -0.629 -17.025 1.00 78.00 92 MET A CA 1
ATOM 745 C C . MET A 1 92 ? 6.819 0.126 -17.590 1.00 78.00 92 MET A C 1
ATOM 747 O O . MET A 1 92 ? 7.379 -0.290 -18.609 1.00 78.00 92 MET A O 1
ATOM 751 N N . LYS A 1 93 ? 7.305 1.168 -16.898 1.00 77.12 93 LYS A N 1
ATOM 752 C CA . LYS A 1 93 ? 8.551 1.863 -17.260 1.00 77.12 93 LYS A CA 1
ATOM 753 C C . LYS A 1 93 ? 9.755 0.921 -17.332 1.00 77.12 93 LYS A C 1
ATOM 755 O O . LYS A 1 93 ? 10.630 1.113 -18.170 1.00 77.12 93 LYS A O 1
ATOM 760 N N . GLU A 1 94 ? 9.776 -0.125 -16.505 1.00 77.25 94 GLU A N 1
ATOM 761 C CA . GLU A 1 94 ? 10.825 -1.154 -16.496 1.00 77.25 94 GLU A CA 1
ATOM 762 C C . GLU A 1 94 ? 10.755 -2.046 -17.749 1.00 77.25 94 GLU A C 1
ATOM 764 O O . GLU A 1 94 ? 11.771 -2.573 -18.196 1.00 77.25 94 GLU A O 1
ATOM 769 N N . ALA A 1 95 ? 9.577 -2.150 -18.369 1.00 75.25 95 ALA A N 1
ATOM 770 C CA . ALA A 1 95 ? 9.350 -2.805 -19.656 1.00 75.25 95 ALA A CA 1
ATOM 771 C C . ALA A 1 95 ? 9.482 -1.842 -20.859 1.00 75.25 95 ALA A C 1
ATOM 773 O O . ALA A 1 95 ? 9.166 -2.216 -21.989 1.00 75.25 95 ALA A O 1
ATOM 774 N N . GLY A 1 96 ? 9.949 -0.607 -20.639 1.00 77.94 96 GLY A N 1
ATOM 775 C CA . GLY A 1 96 ? 10.152 0.399 -21.685 1.00 77.94 96 GLY A CA 1
ATOM 776 C C . GLY A 1 96 ? 8.894 1.175 -22.091 1.00 77.94 96 GLY A C 1
ATOM 777 O O . GLY A 1 96 ? 8.922 1.872 -23.104 1.00 77.94 96 GLY A O 1
ATOM 778 N N . GLN A 1 97 ? 7.801 1.077 -21.327 1.00 77.50 97 GLN A N 1
ATOM 779 C CA . GLN A 1 97 ? 6.568 1.833 -21.562 1.00 77.50 97 GLN A CA 1
ATOM 780 C C . GLN A 1 97 ? 6.222 2.696 -20.352 1.00 77.50 97 GLN A C 1
ATOM 782 O O . GLN A 1 97 ? 5.922 2.185 -19.281 1.00 77.50 97 GLN A O 1
ATOM 787 N N . ILE A 1 98 ? 6.215 4.015 -20.512 1.00 75.00 98 ILE A N 1
ATOM 788 C CA . ILE A 1 98 ? 5.758 4.911 -19.447 1.00 75.00 98 ILE A CA 1
ATOM 789 C C . ILE A 1 98 ? 4.250 5.072 -19.606 1.00 75.00 98 ILE A C 1
ATOM 791 O O . ILE A 1 98 ? 3.794 5.807 -20.477 1.00 75.00 98 ILE A O 1
ATOM 795 N N . LEU A 1 99 ? 3.489 4.338 -18.798 1.00 74.50 99 LEU A N 1
ATOM 796 C CA . LEU A 1 99 ? 2.041 4.524 -18.699 1.00 74.50 99 LEU A CA 1
ATOM 797 C C . LEU A 1 99 ? 1.683 5.496 -17.576 1.00 74.50 99 LEU A C 1
ATOM 799 O O . LEU A 1 99 ? 0.654 6.160 -17.649 1.00 74.50 99 LEU A O 1
ATOM 803 N N . PHE A 1 100 ? 2.515 5.535 -16.531 1.00 69.50 100 PHE A N 1
ATOM 804 C CA . PHE A 1 100 ? 2.128 6.100 -15.252 1.00 69.50 100 PHE A CA 1
ATOM 805 C C . PHE A 1 100 ? 3.353 6.364 -14.346 1.00 69.50 100 PHE A C 1
ATOM 807 O O . PHE A 1 100 ? 4.249 5.515 -14.283 1.00 69.50 100 PHE A O 1
ATOM 814 N N . ASP A 1 101 ? 3.412 7.499 -13.633 1.00 78.12 101 ASP A N 1
ATOM 815 C CA . ASP A 1 101 ? 4.457 7.801 -12.634 1.00 78.12 101 ASP A CA 1
ATOM 816 C C . ASP A 1 101 ? 3.861 8.003 -11.226 1.00 78.12 101 ASP A C 1
ATOM 818 O O . ASP A 1 101 ? 2.902 8.739 -11.013 1.00 78.12 101 ASP A O 1
ATOM 822 N N . MET A 1 102 ? 4.459 7.349 -10.228 1.00 78.31 102 MET A N 1
ATOM 823 C CA . MET A 1 102 ? 4.051 7.466 -8.823 1.00 78.31 102 MET A CA 1
ATOM 824 C C . MET A 1 102 ? 4.354 8.846 -8.234 1.00 78.31 102 MET A C 1
ATOM 826 O O . MET A 1 102 ? 3.692 9.248 -7.276 1.00 78.31 102 MET A O 1
ATOM 830 N N . SER A 1 103 ? 5.353 9.558 -8.768 1.00 76.38 103 SER A N 1
ATOM 831 C CA . SER A 1 103 ? 5.653 10.929 -8.338 1.00 76.38 103 SER A CA 1
ATOM 832 C C . SER A 1 103 ? 4.475 11.869 -8.633 1.00 76.38 103 SER A C 1
ATOM 834 O O . SER A 1 103 ? 4.073 12.644 -7.766 1.00 76.38 103 SER A O 1
ATOM 836 N N . GLU A 1 104 ? 3.839 11.694 -9.793 1.00 83.56 104 GLU A N 1
ATOM 837 C CA . GLU A 1 104 ? 2.655 12.444 -10.212 1.00 83.56 104 GLU A CA 1
ATOM 838 C C . GLU A 1 104 ? 1.429 12.116 -9.342 1.00 83.56 104 GLU A C 1
ATOM 840 O O . GLU A 1 104 ? 0.705 13.036 -8.966 1.00 83.56 104 GLU A O 1
ATOM 845 N N . ILE A 1 105 ? 1.229 10.853 -8.912 1.00 81.81 105 ILE A N 1
ATOM 846 C CA . ILE A 1 105 ? 0.170 10.515 -7.927 1.00 81.81 105 ILE A CA 1
ATOM 847 C C . ILE A 1 105 ? 0.343 11.318 -6.653 1.00 81.81 105 ILE A C 1
ATOM 849 O O . ILE A 1 105 ? -0.641 11.808 -6.103 1.00 81.81 105 ILE A O 1
ATOM 853 N N . LYS A 1 106 ? 1.568 11.381 -6.127 1.00 81.69 106 LYS A N 1
ATOM 854 C CA . LYS A 1 106 ? 1.815 12.050 -4.850 1.00 81.69 106 LYS A CA 1
ATOM 855 C C . LYS A 1 106 ? 1.401 13.518 -4.941 1.00 81.69 106 LYS A C 1
ATOM 857 O O . LYS A 1 106 ? 0.698 14.008 -4.059 1.00 81.69 106 LYS A O 1
ATOM 862 N N . GLU A 1 107 ? 1.806 14.196 -6.011 1.00 86.88 107 GLU A N 1
ATOM 863 C CA . GLU A 1 107 ? 1.424 15.586 -6.259 1.00 86.88 107 GLU A CA 1
ATOM 864 C C . GLU A 1 107 ? -0.086 15.730 -6.462 1.00 86.88 107 GLU A C 1
ATOM 866 O O . GLU A 1 107 ? -0.705 16.595 -5.845 1.00 86.88 107 GLU A O 1
ATOM 871 N N . GLN A 1 108 ? -0.704 14.854 -7.255 1.00 88.19 108 GLN A N 1
ATOM 872 C CA . GLN A 1 108 ? -2.142 14.893 -7.511 1.00 88.19 108 GLN A CA 1
ATOM 873 C C . GLN A 1 108 ? -2.962 14.657 -6.238 1.00 88.19 108 GLN A C 1
ATOM 875 O O . GLN A 1 108 ? -3.914 15.389 -5.977 1.00 88.19 108 GLN A O 1
ATOM 880 N N . LEU A 1 109 ? -2.572 13.693 -5.403 1.00 89.56 109 LEU A N 1
ATOM 881 C CA . LEU A 1 109 ? -3.221 13.410 -4.125 1.00 89.56 109 LEU A CA 1
ATOM 882 C C . LEU A 1 109 ? -3.166 14.631 -3.199 1.00 89.56 109 LEU A C 1
ATOM 884 O O . LEU A 1 109 ? -4.182 14.994 -2.600 1.00 89.56 109 LEU A O 1
ATOM 888 N N . LEU A 1 110 ? -2.011 15.298 -3.135 1.00 90.75 110 LEU A N 1
ATOM 889 C CA . LEU A 1 110 ? -1.846 16.535 -2.379 1.00 90.75 110 LEU A CA 1
ATOM 890 C C . LEU A 1 110 ? -2.729 17.658 -2.936 1.00 90.75 110 LEU A C 1
ATOM 892 O O . LEU A 1 110 ? -3.409 18.333 -2.168 1.00 90.75 110 LEU A O 1
ATOM 896 N N . VAL A 1 111 ? -2.752 17.853 -4.255 1.00 93.31 111 VAL A N 1
ATOM 897 C CA . VAL A 1 111 ? -3.537 18.917 -4.900 1.00 93.31 111 VAL A CA 1
ATOM 898 C C . VAL A 1 111 ? -5.042 18.693 -4.736 1.00 93.31 111 VAL A C 1
ATOM 900 O O . VAL A 1 111 ? -5.768 19.636 -4.425 1.00 93.31 111 VAL A O 1
ATOM 903 N N . GLU A 1 112 ? -5.526 17.467 -4.928 1.00 94.38 112 GLU A N 1
ATOM 904 C CA . GLU A 1 112 ? -6.962 17.162 -4.936 1.00 94.38 112 GLU A CA 1
ATOM 905 C C . GLU A 1 112 ? -7.558 17.009 -3.536 1.00 94.38 112 GLU A C 1
ATOM 907 O O . GLU A 1 112 ? -8.724 17.343 -3.320 1.00 94.38 112 GLU A O 1
ATOM 912 N N . THR A 1 113 ? -6.781 16.496 -2.580 1.00 93.31 113 THR A N 1
ATOM 913 C CA . THR A 1 113 ? -7.296 16.147 -1.245 1.00 93.31 113 THR A CA 1
ATOM 914 C C . THR A 1 113 ? -6.634 16.922 -0.110 1.00 93.31 113 THR A C 1
ATOM 916 O O . THR A 1 113 ? -7.104 16.861 1.025 1.00 93.31 113 THR A O 1
ATOM 919 N N . GLY A 1 114 ? -5.550 17.651 -0.389 1.00 93.50 114 GLY A N 1
ATOM 920 C CA . GLY A 1 114 ? -4.709 18.276 0.634 1.00 93.50 114 GLY A CA 1
ATOM 921 C C . GLY A 1 114 ? -3.832 17.283 1.404 1.00 93.50 114 GLY A C 1
ATOM 922 O O . GLY A 1 114 ? -3.183 17.682 2.370 1.00 93.50 114 GLY A O 1
ATOM 923 N N . LEU A 1 115 ? -3.819 16.001 1.021 1.00 92.31 115 LEU A N 1
ATOM 924 C CA . LEU A 1 115 ? -3.078 14.954 1.718 1.00 92.31 115 LEU A CA 1
ATOM 925 C C . LEU A 1 115 ? -1.654 14.824 1.174 1.00 92.31 115 LEU A C 1
ATOM 927 O O . LEU A 1 115 ? -1.440 14.276 0.094 1.00 92.31 115 LEU A O 1
ATOM 931 N N . ASP A 1 116 ? -0.675 15.237 1.976 1.00 91.56 116 ASP A N 1
ATOM 932 C CA . ASP A 1 116 ? 0.704 14.786 1.802 1.00 91.56 116 ASP A CA 1
ATOM 933 C C . ASP A 1 116 ? 0.873 13.424 2.486 1.00 91.56 116 ASP A C 1
ATOM 935 O O . ASP A 1 116 ? 0.827 13.307 3.714 1.00 91.56 116 ASP A O 1
ATOM 939 N N . ILE A 1 117 ? 1.018 12.373 1.683 1.00 87.50 117 ILE A N 1
ATOM 940 C CA . ILE A 1 117 ? 1.062 10.994 2.174 1.00 87.50 117 ILE A CA 1
ATOM 941 C C . ILE A 1 117 ? 2.412 10.626 2.805 1.00 87.50 117 ILE A C 1
ATOM 943 O O . ILE A 1 117 ? 2.469 9.741 3.659 1.00 87.50 117 ILE A O 1
ATOM 947 N N . GLU A 1 118 ? 3.504 11.292 2.421 1.00 89.25 118 GLU A N 1
ATOM 948 C CA . GLU A 1 118 ? 4.849 10.948 2.901 1.00 89.25 118 GLU A CA 1
ATOM 949 C C . GLU A 1 118 ? 5.001 11.119 4.420 1.00 89.25 118 GLU A C 1
ATOM 951 O O . GLU A 1 118 ? 5.423 10.161 5.075 1.00 89.25 118 GLU A O 1
ATOM 956 N N . PRO A 1 119 ? 4.620 12.266 5.018 1.00 92.88 119 PRO A N 1
ATOM 957 C CA . PRO A 1 119 ? 4.662 12.444 6.465 1.00 92.88 119 PRO A CA 1
ATOM 958 C C . PRO A 1 119 ? 3.851 11.390 7.224 1.00 92.88 119 PRO A C 1
ATOM 960 O O . PRO A 1 119 ? 4.308 10.901 8.255 1.00 92.88 119 PRO A O 1
ATOM 963 N N . VAL A 1 120 ? 2.689 10.993 6.691 1.00 92.00 120 VAL A N 1
ATOM 964 C CA . VAL A 1 120 ? 1.830 9.962 7.297 1.00 92.00 120 VAL A CA 1
ATOM 965 C C . VAL A 1 120 ? 2.549 8.613 7.333 1.00 92.00 120 VAL A C 1
ATOM 967 O O . VAL A 1 120 ? 2.578 7.952 8.370 1.00 92.00 120 VAL A O 1
ATOM 970 N N . ILE A 1 121 ? 3.183 8.216 6.225 1.00 88.44 121 ILE A N 1
ATOM 971 C CA . ILE A 1 121 ? 3.967 6.974 6.159 1.00 88.44 121 ILE A CA 1
ATOM 972 C C . ILE A 1 121 ? 5.127 7.022 7.160 1.00 88.44 121 ILE A C 1
ATOM 974 O O . ILE A 1 121 ? 5.331 6.069 7.914 1.00 88.44 121 ILE A O 1
ATOM 978 N N . VAL A 1 122 ? 5.878 8.127 7.191 1.00 91.31 122 VAL A N 1
ATOM 979 C CA . VAL A 1 122 ? 7.025 8.297 8.096 1.00 91.31 122 VAL A CA 1
ATOM 980 C C . VAL A 1 122 ? 6.593 8.204 9.560 1.00 91.31 122 VAL A C 1
ATOM 982 O O . VAL A 1 122 ? 7.269 7.551 10.360 1.00 91.31 122 VAL A O 1
ATOM 985 N N . GLU A 1 123 ? 5.468 8.815 9.925 1.00 93.75 123 GLU A N 1
ATOM 986 C CA . GLU A 1 123 ? 4.928 8.751 11.282 1.00 93.75 123 GLU A CA 1
ATOM 987 C C . GLU A 1 123 ? 4.582 7.311 11.693 1.00 93.75 123 GLU A C 1
ATOM 989 O O . GLU A 1 123 ? 4.990 6.863 12.768 1.00 93.75 123 GLU A O 1
ATOM 994 N N . GLU A 1 124 ? 3.891 6.557 10.837 1.00 90.81 124 GLU A N 1
ATOM 995 C CA . GLU A 1 124 ? 3.516 5.167 11.127 1.00 90.81 124 GLU A CA 1
ATOM 996 C C . GLU A 1 124 ? 4.734 4.236 11.218 1.00 90.81 124 GLU A C 1
ATOM 998 O O . GLU A 1 124 ? 4.807 3.388 12.114 1.00 90.81 124 GLU A O 1
ATOM 1003 N N . VAL A 1 125 ? 5.745 4.438 10.366 1.00 88.06 125 VAL A N 1
ATOM 1004 C CA . VAL A 1 125 ? 7.026 3.720 10.472 1.00 88.06 125 VAL A CA 1
ATOM 1005 C C . VAL A 1 125 ? 7.704 4.028 11.807 1.00 88.06 125 VAL A C 1
ATOM 1007 O O . VAL A 1 125 ? 8.140 3.108 12.502 1.00 88.06 125 VAL A O 1
ATOM 1010 N N . ASN A 1 126 ? 7.750 5.296 12.219 1.00 90.94 126 ASN A N 1
ATOM 1011 C CA . ASN A 1 126 ? 8.344 5.684 13.498 1.00 90.94 126 ASN A CA 1
ATOM 1012 C C . ASN A 1 126 ? 7.594 5.077 14.692 1.00 90.94 126 ASN A C 1
ATOM 1014 O O . ASN A 1 126 ? 8.236 4.573 15.614 1.00 90.94 126 ASN A O 1
ATOM 1018 N N . LYS A 1 127 ? 6.255 5.038 14.664 1.00 92.38 127 LYS A N 1
ATOM 1019 C CA . LYS A 1 127 ? 5.448 4.353 15.691 1.00 92.38 127 LYS A CA 1
ATOM 1020 C C . LYS A 1 127 ? 5.798 2.869 15.786 1.00 92.38 127 LYS A C 1
ATOM 1022 O O . LYS A 1 127 ? 5.939 2.347 16.892 1.00 92.38 127 LYS A O 1
ATOM 1027 N N . HIS A 1 128 ? 5.964 2.190 14.650 1.00 88.06 128 HIS A N 1
ATOM 1028 C CA . HIS A 1 128 ? 6.394 0.792 14.637 1.00 88.06 128 HIS A CA 1
ATOM 1029 C C . HIS A 1 128 ? 7.792 0.619 15.247 1.00 88.06 128 HIS A C 1
ATOM 1031 O O . HIS A 1 128 ? 7.975 -0.231 16.118 1.00 88.06 128 HIS A O 1
ATOM 1037 N N . LEU A 1 129 ? 8.762 1.448 14.849 1.00 89.88 129 LEU A N 1
ATOM 1038 C CA . LEU A 1 129 ? 10.126 1.390 15.382 1.00 89.88 129 LEU A CA 1
ATOM 1039 C C . LEU A 1 129 ? 10.168 1.621 16.897 1.00 89.88 129 LEU A C 1
ATOM 1041 O O . LEU A 1 129 ? 10.899 0.919 17.594 1.00 89.88 129 LEU A O 1
ATOM 1045 N N . THR A 1 130 ? 9.376 2.564 17.411 1.00 93.38 130 THR A N 1
ATOM 1046 C CA . THR A 1 130 ? 9.246 2.802 18.856 1.00 93.38 130 THR A CA 1
ATOM 1047 C C . THR A 1 130 ? 8.681 1.578 19.566 1.00 93.38 130 THR A C 1
ATOM 1049 O O . THR A 1 130 ? 9.297 1.107 20.516 1.00 93.38 130 THR A O 1
ATOM 1052 N N . ARG A 1 131 ? 7.595 0.982 19.055 1.00 89.56 131 ARG A N 1
ATOM 1053 C CA . ARG A 1 131 ? 7.027 -0.251 19.630 1.00 89.56 131 ARG A CA 1
ATOM 1054 C C . ARG A 1 131 ? 8.042 -1.389 19.679 1.00 89.56 131 ARG A C 1
ATOM 1056 O O . ARG A 1 131 ? 8.142 -2.075 20.686 1.00 89.56 131 ARG A O 1
ATOM 1063 N N . VAL A 1 132 ? 8.812 -1.595 18.610 1.00 89.81 132 VAL A N 1
ATOM 1064 C CA . VAL A 1 132 ? 9.847 -2.642 18.580 1.00 89.81 132 VAL A CA 1
ATOM 1065 C C . VAL A 1 132 ? 10.933 -2.386 19.627 1.00 89.81 132 VAL A C 1
ATOM 1067 O O . VAL A 1 132 ? 11.402 -3.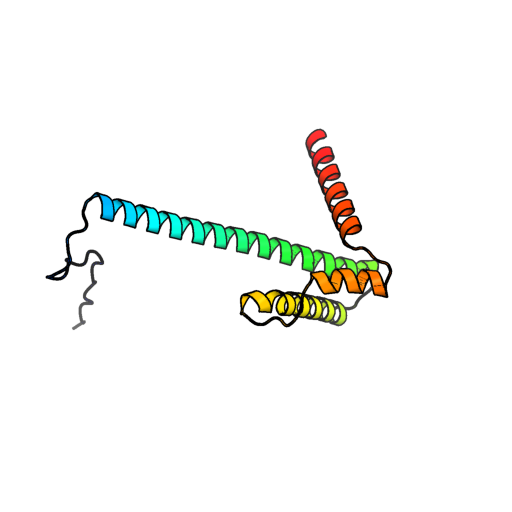338 20.247 1.00 89.81 132 VAL A O 1
ATOM 1070 N N . LYS A 1 133 ? 11.339 -1.126 19.834 1.00 89.12 133 LYS A N 1
ATOM 1071 C CA . LYS A 1 133 ? 12.298 -0.766 20.890 1.00 89.12 133 LYS A CA 1
ATOM 1072 C C . LYS A 1 133 ? 11.729 -1.056 22.276 1.00 89.12 133 LYS A C 1
ATOM 1074 O O . LYS A 1 133 ? 12.377 -1.759 23.038 1.00 89.12 133 LYS A O 1
ATOM 1079 N N . GLU A 1 134 ? 10.505 -0.610 22.550 1.00 92.19 134 GLU A N 1
ATOM 1080 C CA . GLU A 1 134 ? 9.820 -0.858 23.824 1.00 92.19 134 GLU A CA 1
ATOM 1081 C C . GLU A 1 134 ? 9.683 -2.357 24.114 1.00 92.19 134 GLU A C 1
ATOM 1083 O O . GLU A 1 134 ? 9.918 -2.787 25.237 1.00 92.19 134 GLU A O 1
ATOM 1088 N N . PHE A 1 135 ? 9.351 -3.180 23.116 1.00 88.94 135 PHE A N 1
ATOM 1089 C CA . PHE A 1 135 ? 9.281 -4.632 23.306 1.00 88.94 135 PHE A CA 1
ATOM 1090 C C . PHE A 1 135 ? 10.642 -5.249 23.644 1.00 88.94 135 PHE A C 1
ATOM 1092 O O . PHE A 1 135 ? 10.704 -6.107 24.514 1.00 88.94 135 PHE A O 1
ATOM 1099 N N . LYS A 1 136 ? 11.726 -4.795 23.004 1.00 83.94 136 LYS A N 1
ATOM 1100 C CA . LYS A 1 136 ? 13.086 -5.303 23.256 1.00 83.94 136 LYS A CA 1
ATOM 1101 C C . LYS A 1 136 ? 13.691 -4.829 24.576 1.00 83.94 136 LYS A C 1
ATOM 1103 O O . LYS A 1 136 ? 14.569 -5.496 25.099 1.00 83.94 136 LYS A O 1
ATOM 1108 N N . GLU A 1 137 ? 13.283 -3.666 25.074 1.00 77.56 137 GLU A N 1
ATOM 1109 C CA . GLU A 1 137 ? 13.723 -3.135 26.373 1.00 77.56 137 GLU A CA 1
ATOM 1110 C C . GLU A 1 137 ? 12.977 -3.782 27.554 1.00 77.56 137 GLU A C 1
ATOM 1112 O O . GLU A 1 137 ? 13.451 -3.708 28.686 1.00 77.56 137 GLU A O 1
ATOM 1117 N N . ASN A 1 138 ? 11.828 -4.416 27.289 1.00 65.12 138 ASN A N 1
ATOM 1118 C CA . ASN A 1 138 ? 11.005 -5.126 28.271 1.00 65.12 138 ASN A CA 1
ATOM 1119 C C . ASN A 1 138 ? 11.175 -6.666 28.236 1.00 65.12 138 ASN A C 1
ATOM 1121 O O . ASN A 1 138 ? 10.490 -7.353 28.999 1.00 65.12 138 ASN A O 1
ATOM 1125 N N . GLU A 1 139 ? 12.046 -7.200 27.369 1.00 52.97 139 GLU A N 1
ATOM 1126 C CA . GLU A 1 139 ? 12.529 -8.599 27.369 1.00 52.97 139 GLU A CA 1
ATOM 1127 C C . GLU A 1 139 ? 13.814 -8.747 28.197 1.00 52.97 139 GLU A C 1
ATOM 1129 O O . GLU A 1 139 ? 13.932 -9.774 28.908 1.00 52.97 139 GLU A O 1
#

Sequence (139 aa):
MGKKKIIRNNFSITKPGQKKLTKREAIDLTINEIEESYTKRLNTEVNLKVADFIGDFCLALAWSLRNNHNYGAKRIERTIRELFEVVSDAKMKEAGQILFDMSEIKEQLLVETGLDIEPVIVEEVNKHLTRVKEFKENE

Radius of gyration: 26.38 Å; chains: 1; bounding box: 63×76×60 Å

Secondary structure (DSSP, 8-state):
---------SS--PPTT-----HHHHHHHHHHHHHHHHHHHHHHHHHHHHHHHHHHHHHHHHHHHHHHH---HHHHHHHHHHHHHHHHHHHGGGGT-----HHHHHHHHHHHH---HHHHHHHHHHHHHHHHHHHHH--

Foldseek 3Di:
DDDDDDDDDPPDDDDPPDDDDDPVRVVVVVVVVVVVVVVVVVVVVVVVVVVVVVVVVLVVQLVCCCPVVVDDPVRSVVVSVVVVVLVVQCCCVVVVDNRDHPVVVQVVCCVPPVDNCVVVVVVVVVVVVVVVVVVVVVD

pLDDT: mean 74.28, std 16.44, range [37.97, 95.19]